Protein AF-A0A497TAW6-F1 (afdb_monomer_lite)

Sequence (105 aa):
MDILKRIEKLREAGAHFSCLSVIDLGDSFEIVYHFLLKGKPKDLVVKVGKQEKVRTISQIFPSAELYEREAWELFGIKFEGIRLKRLFLPENWPEGRYPLRKDSG

Foldseek 3Di:
DAPLVVLVVCVVQVKDWDAWDWDAPPQWIWIWTWIQGPNDIDIDIDIGGLPGEAEDNCVVVVVHLVRVLVCCQQSVHHYPPDDRDDDPDDPPPDPPQHNPHPPND

Radius of gyration: 14.04 Å; chains: 1; bounding box: 38×24×36 Å

Secondary structure (DSSP, 8-state):
--HHHHHHHHHHTTEEEEEEEEEE-SSEEEEEEEEEETTEEEEEEEEEETT-EEE-STTT-TTHHHHHHHHHHHH--EEESS----SSS-TTSPTT--TTSTT--

Structure (mmCIF, N/CA/C/O backbone):
data_AF-A0A497TAW6-F1
#
_entry.id   AF-A0A497TAW6-F1
#
loop_
_atom_site.group_PDB
_atom_site.id
_atom_site.type_symbol
_atom_site.label_atom_id
_atom_site.label_alt_id
_atom_site.label_comp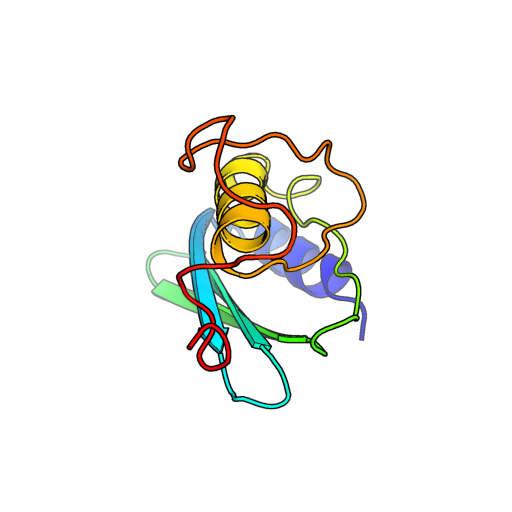_id
_atom_site.label_asym_id
_atom_site.label_entity_id
_atom_site.label_seq_id
_atom_site.pdbx_PDB_ins_code
_atom_site.Cartn_x
_atom_site.Cartn_y
_atom_site.Cartn_z
_atom_site.occupancy
_atom_site.B_iso_or_equiv
_atom_site.auth_seq_id
_atom_site.auth_comp_id
_atom_site.auth_asym_id
_atom_site.auth_atom_id
_atom_site.pdbx_PDB_model_num
ATOM 1 N N . MET A 1 1 ? -14.784 3.625 -5.997 1.00 50.97 1 MET A N 1
ATOM 2 C CA . MET A 1 1 ? -14.990 3.689 -4.531 1.00 50.97 1 MET A CA 1
ATOM 3 C C . MET A 1 1 ? -13.718 4.260 -3.932 1.00 50.97 1 MET A C 1
ATOM 5 O O . MET A 1 1 ? -12.658 3.732 -4.222 1.00 50.97 1 MET A O 1
ATOM 9 N N . ASP A 1 2 ? -13.801 5.371 -3.207 1.00 83.81 2 ASP A N 1
ATOM 10 C CA . ASP A 1 2 ? -12.624 6.110 -2.734 1.00 83.81 2 ASP A CA 1
ATOM 11 C C . ASP A 1 2 ? -11.893 5.331 -1.624 1.00 83.81 2 ASP A C 1
ATOM 13 O O . ASP A 1 2 ? -12.464 5.088 -0.557 1.00 83.81 2 ASP A O 1
ATOM 17 N N . ILE A 1 3 ? -10.657 4.894 -1.894 1.00 89.06 3 ILE A N 1
ATOM 18 C CA . ILE A 1 3 ? -9.810 4.162 -0.941 1.00 89.06 3 ILE A CA 1
ATOM 19 C C . ILE A 1 3 ? -9.613 4.963 0.350 1.00 89.06 3 ILE A C 1
ATOM 21 O O . ILE A 1 3 ? -9.682 4.385 1.436 1.00 89.06 3 ILE A O 1
ATOM 25 N N . LEU A 1 4 ? -9.474 6.289 0.253 1.00 92.94 4 LEU A N 1
ATOM 26 C CA . LEU A 1 4 ? -9.183 7.147 1.399 1.00 92.94 4 LEU A CA 1
ATOM 27 C C . LEU A 1 4 ? -10.321 7.116 2.413 1.00 92.94 4 LEU A C 1
ATOM 29 O O . LEU A 1 4 ? -10.075 6.887 3.590 1.00 92.94 4 LEU A O 1
ATOM 33 N N . LYS A 1 5 ? -11.576 7.157 1.951 1.00 93.75 5 LYS A N 1
ATOM 34 C CA . LYS A 1 5 ? -12.749 7.028 2.833 1.00 93.75 5 LYS A CA 1
ATOM 35 C C . LYS A 1 5 ? -12.787 5.701 3.595 1.00 93.75 5 LYS A C 1
ATOM 37 O O . LYS A 1 5 ? -13.335 5.632 4.691 1.00 93.75 5 LYS A O 1
ATOM 42 N N . ARG A 1 6 ? -12.264 4.611 3.019 1.00 93.94 6 ARG A N 1
ATOM 43 C CA . ARG A 1 6 ? -12.190 3.305 3.706 1.00 93.94 6 ARG A CA 1
ATOM 44 C C . ARG A 1 6 ? -11.082 3.310 4.758 1.00 93.94 6 ARG A C 1
ATOM 46 O O . ARG A 1 6 ? -11.286 2.777 5.844 1.00 93.94 6 ARG A O 1
ATOM 53 N N . ILE A 1 7 ? -9.946 3.924 4.439 1.00 95.75 7 ILE A N 1
ATOM 54 C CA . ILE A 1 7 ? -8.799 4.068 5.341 1.00 95.75 7 ILE A CA 1
ATOM 55 C C . ILE A 1 7 ? -9.134 4.997 6.517 1.00 95.75 7 ILE A C 1
ATOM 57 O O . ILE A 1 7 ? -8.806 4.667 7.654 1.00 95.75 7 ILE A O 1
ATOM 61 N N . GLU A 1 8 ? -9.835 6.108 6.280 1.00 96.06 8 GLU A N 1
ATOM 62 C CA . GLU A 1 8 ? -10.313 7.022 7.330 1.00 96.06 8 GLU A CA 1
ATOM 63 C C . GLU A 1 8 ? -11.194 6.286 8.336 1.00 96.06 8 GLU A C 1
ATOM 65 O O . GLU A 1 8 ? -10.912 6.311 9.530 1.00 96.06 8 GLU A O 1
ATOM 70 N N . LYS A 1 9 ? -12.174 5.511 7.853 1.00 95.94 9 LYS A N 1
ATOM 71 C CA . LYS A 1 9 ? -13.024 4.677 8.717 1.00 95.94 9 LYS A CA 1
ATOM 72 C C . LYS A 1 9 ? -12.226 3.665 9.540 1.00 95.94 9 LYS A C 1
ATOM 74 O O . LYS A 1 9 ? -12.584 3.387 10.681 1.00 95.94 9 LYS A O 1
ATOM 79 N N . LEU A 1 10 ? -11.160 3.087 8.978 1.00 95.88 10 LEU A N 1
ATOM 80 C CA . LEU A 1 10 ? -10.278 2.182 9.721 1.00 95.88 10 LEU A CA 1
ATOM 81 C C . LEU A 1 10 ? -9.515 2.932 10.816 1.00 95.88 10 LEU A C 1
ATOM 83 O O . LEU A 1 10 ? -9.463 2.455 11.950 1.00 95.88 10 LEU A O 1
ATOM 87 N N . ARG A 1 11 ? -8.972 4.115 10.509 1.00 96.00 11 ARG A N 1
ATOM 88 C CA . ARG A 1 11 ? -8.299 4.966 11.498 1.00 96.00 11 ARG A CA 1
ATOM 89 C C . ARG A 1 11 ? -9.245 5.369 12.628 1.00 96.00 11 ARG A C 1
ATOM 91 O O . ARG A 1 11 ? -8.883 5.206 13.788 1.00 96.00 11 ARG A O 1
ATOM 98 N N . GLU A 1 12 ? -10.449 5.834 12.307 1.00 97.06 12 GLU A N 1
ATOM 99 C CA . GLU A 1 12 ? -11.483 6.202 13.289 1.00 97.06 12 GLU A CA 1
ATOM 100 C C . GLU A 1 12 ? -11.888 5.020 14.179 1.00 97.06 12 GLU A C 1
ATOM 102 O O . GLU A 1 12 ? -12.130 5.188 15.372 1.00 97.06 12 GLU A O 1
ATOM 107 N N . ALA A 1 13 ? -11.905 3.803 13.629 1.00 96.75 13 ALA A N 1
ATOM 108 C CA . ALA A 1 13 ? -12.172 2.587 14.390 1.00 96.75 13 ALA A CA 1
ATOM 109 C C . ALA A 1 13 ? -11.013 2.162 15.321 1.00 96.75 13 ALA A C 1
ATOM 111 O O . ALA A 1 13 ? -11.181 1.213 16.095 1.00 96.75 13 ALA A O 1
ATOM 112 N N . GLY A 1 14 ? -9.861 2.842 15.261 1.00 96.88 14 GLY A N 1
ATOM 113 C CA . GLY A 1 14 ? -8.664 2.537 16.047 1.00 96.88 14 GLY A CA 1
ATOM 114 C C . GLY A 1 14 ? -7.758 1.484 15.406 1.00 96.88 14 GLY A C 1
ATOM 115 O O . GLY A 1 14 ? -7.132 0.700 16.118 1.00 96.88 14 GLY A O 1
ATOM 116 N N . ALA A 1 15 ? -7.727 1.403 14.073 1.00 97.62 15 ALA A N 1
ATOM 117 C CA . ALA A 1 15 ? -6.807 0.515 13.372 1.00 97.62 15 ALA A CA 1
ATOM 118 C C . ALA A 1 15 ? -5.373 1.066 13.381 1.00 97.62 15 ALA A C 1
ATOM 120 O O . ALA A 1 15 ? -5.149 2.261 13.186 1.00 97.62 15 ALA A O 1
ATOM 121 N N . HIS A 1 16 ? -4.401 0.170 13.515 1.00 96.38 16 HIS A N 1
ATOM 122 C CA . HIS A 1 16 ? -2.983 0.448 13.320 1.00 96.38 16 HIS A CA 1
ATOM 123 C C . HIS A 1 16 ? -2.529 -0.147 11.992 1.00 96.38 16 HIS A C 1
ATOM 125 O O . HIS A 1 16 ? -2.770 -1.325 11.740 1.00 96.38 16 HIS A O 1
ATOM 131 N N . PHE A 1 17 ? -1.871 0.649 11.152 1.00 98.00 17 PHE A N 1
ATOM 132 C CA . PHE A 1 17 ? -1.226 0.138 9.945 1.00 98.00 17 PHE A CA 1
ATOM 133 C C . PHE A 1 17 ? 0.011 -0.686 10.319 1.00 98.00 17 PHE A C 1
ATOM 135 O O . PHE A 1 17 ? 0.835 -0.233 11.115 1.00 98.00 17 PHE A O 1
ATOM 142 N N . SER A 1 18 ? 0.121 -1.889 9.758 1.00 96.88 18 SER A N 1
ATOM 143 C CA . SER A 1 18 ? 1.209 -2.828 10.042 1.00 96.88 18 SER A CA 1
ATOM 144 C C . SER A 1 18 ? 2.224 -2.863 8.904 1.00 96.88 18 SER A C 1
ATOM 146 O O . SER A 1 18 ? 3.382 -2.506 9.105 1.00 96.88 18 SER A O 1
ATOM 148 N N . CYS A 1 19 ? 1.789 -3.269 7.713 1.00 97.25 19 CYS A N 1
ATOM 149 C CA . CYS A 1 19 ? 2.626 -3.367 6.522 1.00 97.25 19 CYS A CA 1
ATOM 150 C C . CYS A 1 19 ? 1.763 -3.373 5.254 1.00 97.25 19 CYS A C 1
ATOM 152 O O . CYS A 1 19 ? 0.530 -3.413 5.313 1.00 97.25 19 CYS A O 1
ATOM 154 N N . LEU A 1 20 ? 2.419 -3.335 4.099 1.00 98.12 20 LEU A N 1
ATOM 155 C CA . LEU A 1 20 ? 1.794 -3.475 2.790 1.00 9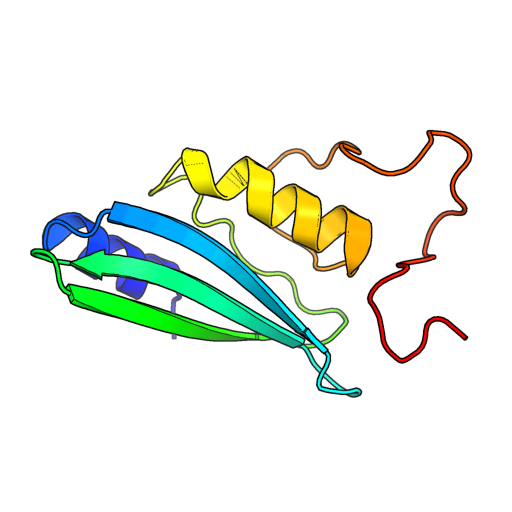8.12 20 LEU A CA 1
ATOM 156 C C . LEU A 1 20 ? 2.480 -4.610 2.038 1.00 98.12 20 LEU A C 1
ATOM 158 O O . LEU A 1 20 ? 3.698 -4.754 2.106 1.00 98.12 20 LEU A O 1
ATOM 162 N N . SER A 1 21 ? 1.692 -5.397 1.314 1.00 98.06 21 SER A N 1
ATOM 163 C CA . SER A 1 21 ? 2.195 -6.385 0.362 1.00 98.06 21 SER A CA 1
ATOM 164 C C . SER A 1 21 ? 1.628 -6.130 -1.033 1.00 98.06 21 SER A C 1
ATOM 166 O O . SER A 1 21 ? 0.570 -5.513 -1.195 1.00 98.06 21 SER A O 1
ATOM 168 N N . VAL A 1 22 ? 2.364 -6.575 -2.052 1.00 98.25 22 VAL A N 1
ATOM 169 C CA . VAL A 1 22 ? 1.974 -6.458 -3.460 1.00 98.25 22 VAL A CA 1
ATOM 170 C C . VAL A 1 22 ? 1.976 -7.839 -4.093 1.00 98.25 22 VAL A C 1
ATOM 172 O O . VAL A 1 22 ? 2.947 -8.586 -3.975 1.00 98.25 22 VAL A O 1
ATOM 175 N N . ILE A 1 23 ? 0.900 -8.153 -4.804 1.00 97.88 23 ILE A N 1
ATOM 176 C CA . ILE A 1 23 ? 0.765 -9.368 -5.602 1.00 97.88 23 ILE A CA 1
ATOM 177 C C . ILE A 1 23 ? 0.671 -8.958 -7.070 1.00 97.88 23 ILE A C 1
ATOM 179 O O . ILE A 1 23 ? -0.216 -8.200 -7.459 1.00 97.88 23 ILE A O 1
ATOM 183 N N . ASP A 1 24 ? 1.576 -9.472 -7.901 1.00 97.56 24 ASP A N 1
ATOM 184 C CA . ASP A 1 24 ? 1.487 -9.334 -9.354 1.00 97.56 24 ASP A CA 1
ATOM 185 C C . ASP A 1 24 ? 0.559 -10.415 -9.926 1.00 97.56 24 ASP A C 1
ATOM 187 O O . ASP A 1 24 ? 0.866 -11.608 -9.870 1.00 97.56 24 ASP A O 1
ATOM 191 N N . LEU A 1 25 ? -0.585 -10.014 -10.477 1.00 96.94 25 LEU A N 1
ATOM 192 C CA . LEU A 1 25 ? -1.556 -10.909 -11.115 1.00 96.94 25 LEU A CA 1
ATOM 193 C C . LEU A 1 25 ? -1.258 -11.150 -12.606 1.00 96.94 25 LEU A C 1
ATOM 195 O O . LEU A 1 25 ? -1.961 -11.919 -13.253 1.00 96.94 25 LEU A O 1
ATOM 199 N N . GLY A 1 26 ? -0.209 -10.533 -13.154 1.00 94.56 26 GLY A N 1
ATOM 200 C CA . GLY A 1 26 ? 0.140 -10.557 -14.574 1.00 94.56 26 GLY A CA 1
ATOM 201 C C . GLY A 1 26 ? -0.387 -9.319 -15.294 1.00 94.56 26 GLY A C 1
ATOM 202 O O . GLY A 1 26 ? 0.396 -8.470 -15.709 1.00 94.56 26 GLY A O 1
ATOM 203 N N . ASP A 1 27 ? -1.708 -9.169 -15.389 1.00 94.94 27 ASP A N 1
ATOM 204 C CA . ASP A 1 27 ? -2.363 -8.020 -16.042 1.00 94.94 27 ASP A CA 1
ATOM 205 C C . ASP A 1 27 ? -2.566 -6.809 -15.108 1.00 94.94 27 ASP A C 1
ATOM 207 O O . ASP A 1 27 ? -2.840 -5.690 -15.548 1.00 94.94 27 ASP A O 1
ATOM 211 N N . SER A 1 28 ? -2.432 -7.028 -13.802 1.00 97.06 28 SER A N 1
ATOM 212 C CA . SER A 1 28 ? -2.765 -6.078 -12.745 1.00 97.06 28 SER A CA 1
ATOM 213 C C . SER A 1 28 ? -1.994 -6.395 -11.464 1.00 97.06 28 SER A C 1
ATOM 215 O O . SER A 1 28 ? -1.283 -7.397 -11.375 1.00 97.06 28 SER A O 1
ATOM 217 N N . PHE A 1 29 ? -2.116 -5.517 -10.476 1.00 98.00 29 PHE A N 1
ATOM 218 C CA . PHE A 1 29 ? -1.587 -5.707 -9.135 1.00 98.00 29 PHE A CA 1
ATOM 219 C C . PHE A 1 29 ? -2.721 -5.771 -8.119 1.00 98.00 29 PHE A C 1
ATOM 221 O O . PHE A 1 29 ? -3.744 -5.102 -8.274 1.00 98.00 29 PHE A O 1
ATOM 228 N N . GLU A 1 30 ? -2.504 -6.510 -7.040 1.00 97.88 30 GLU A N 1
ATOM 229 C CA . GLU A 1 30 ? -3.240 -6.334 -5.793 1.00 97.88 30 GLU A CA 1
ATOM 230 C C . GLU A 1 30 ? -2.306 -5.751 -4.742 1.00 97.88 30 GLU A C 1
ATOM 232 O O . GLU A 1 30 ? -1.256 -6.316 -4.443 1.00 97.88 30 GLU A O 1
ATOM 237 N N . ILE A 1 31 ? -2.700 -4.607 -4.192 1.00 98.06 31 ILE A N 1
ATOM 238 C CA . ILE A 1 31 ? -2.065 -4.005 -3.027 1.00 98.06 31 ILE A CA 1
ATOM 239 C C . ILE A 1 31 ? -2.894 -4.411 -1.817 1.00 98.06 31 ILE A C 1
ATOM 241 O O . ILE A 1 31 ? -4.091 -4.107 -1.750 1.00 98.06 31 ILE A O 1
ATOM 245 N N . VAL A 1 32 ? -2.266 -5.088 -0.863 1.00 98.12 32 VAL A N 1
ATOM 246 C CA . VAL A 1 32 ? -2.898 -5.464 0.400 1.00 98.12 32 VAL A CA 1
ATOM 247 C C . VAL A 1 32 ? -2.312 -4.598 1.500 1.00 98.12 32 VAL A C 1
ATOM 249 O O . VAL A 1 32 ? -1.138 -4.709 1.843 1.00 98.12 32 VAL A O 1
ATOM 252 N N . TYR A 1 33 ? -3.141 -3.722 2.056 1.00 97.94 33 TYR A N 1
ATOM 253 C CA . TYR A 1 33 ? -2.796 -2.959 3.247 1.00 97.94 33 TYR A CA 1
ATOM 254 C C . TYR A 1 33 ? -3.228 -3.754 4.480 1.00 97.94 33 TYR A C 1
ATOM 256 O O . TYR A 1 33 ? -4.423 -4.009 4.667 1.00 97.94 33 TYR A O 1
ATOM 264 N N . HIS A 1 34 ? -2.262 -4.130 5.313 1.00 98.19 34 HIS A N 1
ATOM 265 C CA . HIS A 1 34 ? -2.484 -4.914 6.522 1.00 98.19 34 HIS A CA 1
ATOM 266 C C . HIS A 1 34 ? -2.638 -3.996 7.733 1.00 98.19 34 HIS A C 1
ATOM 268 O O . HIS A 1 34 ? -1.780 -3.150 8.006 1.00 98.19 34 HIS A O 1
ATOM 274 N N . PHE A 1 35 ? -3.723 -4.183 8.481 1.00 98.19 35 PHE A N 1
ATOM 275 C CA . PHE A 1 35 ? -3.996 -3.446 9.708 1.00 98.19 35 PHE A CA 1
ATOM 276 C C . PHE A 1 35 ? -4.238 -4.385 10.887 1.00 98.19 35 PHE A C 1
ATOM 278 O O . PHE A 1 35 ? -4.716 -5.510 10.735 1.00 98.19 35 PHE A O 1
ATOM 285 N N . LEU A 1 36 ? -4.006 -3.869 12.088 1.00 97.94 36 LEU A N 1
ATOM 286 C CA . LEU A 1 36 ? -4.494 -4.443 13.335 1.00 97.94 36 LEU A CA 1
ATOM 287 C C . LEU A 1 36 ? -5.611 -3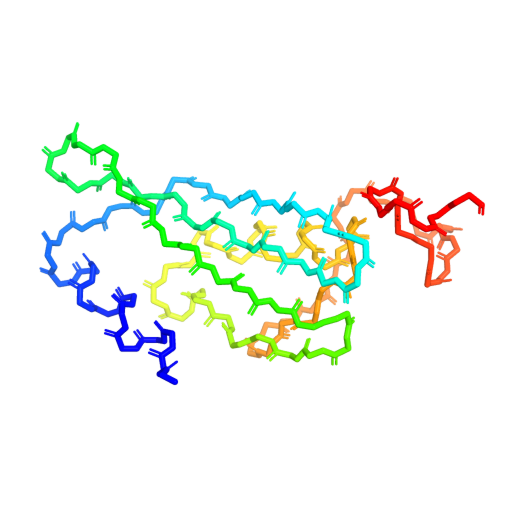.567 13.887 1.00 97.94 36 LEU A C 1
ATOM 289 O O . LEU A 1 36 ? -5.396 -2.401 14.209 1.00 97.94 36 LEU A O 1
ATOM 293 N N . LEU A 1 37 ? -6.803 -4.137 14.038 1.00 97.19 37 LEU A N 1
ATOM 294 C CA . LEU A 1 37 ? -7.961 -3.472 14.622 1.00 97.19 37 LEU A CA 1
ATOM 295 C C . LEU A 1 37 ? -8.378 -4.220 15.886 1.00 97.19 37 LEU A C 1
ATOM 297 O O . LEU A 1 37 ? -8.850 -5.355 15.812 1.00 97.19 37 LEU A O 1
ATOM 301 N N . LYS A 1 38 ? -8.207 -3.588 17.053 1.00 94.94 38 LYS A N 1
ATOM 302 C CA . LYS A 1 38 ? -8.541 -4.184 18.364 1.00 94.94 38 LYS A CA 1
ATOM 303 C C . LYS A 1 38 ? -7.915 -5.579 18.555 1.00 94.94 38 LYS A C 1
ATOM 305 O O . LYS A 1 38 ? -8.582 -6.519 18.978 1.00 94.94 38 LYS A O 1
ATOM 310 N N . GLY A 1 39 ? -6.643 -5.714 18.170 1.00 93.12 39 GLY A N 1
ATOM 311 C CA . GLY A 1 39 ? -5.878 -6.963 18.266 1.00 93.12 39 GLY A CA 1
ATOM 312 C C . GLY A 1 39 ? -6.207 -8.022 17.208 1.00 93.12 39 GLY A C 1
ATOM 313 O O . GLY A 1 39 ? -5.664 -9.120 17.276 1.00 93.12 39 GLY A O 1
ATOM 314 N N . LYS A 1 40 ? -7.074 -7.725 16.232 1.00 96.94 40 LYS A N 1
ATOM 315 C CA . LYS A 1 40 ? -7.420 -8.646 15.141 1.00 96.94 40 LYS A CA 1
ATOM 316 C C . LYS A 1 40 ? -6.877 -8.139 13.802 1.00 96.94 40 LYS A C 1
ATOM 318 O O . LYS A 1 40 ? -7.010 -6.942 13.532 1.00 96.94 40 LYS A O 1
ATOM 323 N N . PRO A 1 41 ? -6.315 -9.017 12.953 1.00 97.06 41 PRO A N 1
ATOM 324 C CA . PRO A 1 41 ? -5.927 -8.654 11.597 1.00 97.06 41 PRO A CA 1
ATOM 325 C C . PRO A 1 41 ? -7.123 -8.146 10.792 1.00 97.06 41 PRO A C 1
ATOM 327 O O . PRO A 1 41 ? -8.230 -8.692 10.870 1.00 97.06 41 PRO A O 1
ATOM 330 N N . LYS A 1 42 ? -6.896 -7.096 10.011 1.00 97.44 42 LYS A N 1
ATOM 331 C CA . LYS A 1 42 ? -7.869 -6.543 9.082 1.00 97.44 42 LYS A CA 1
ATOM 332 C C . LYS A 1 42 ? -7.152 -6.067 7.831 1.00 97.44 42 LYS A C 1
ATOM 334 O O . LYS A 1 42 ? -6.435 -5.076 7.874 1.00 97.44 42 LYS A O 1
ATOM 339 N N . ASP A 1 43 ? -7.433 -6.725 6.716 1.00 97.00 43 ASP A N 1
ATOM 340 C CA . ASP A 1 43 ? -6.812 -6.380 5.444 1.00 97.00 43 ASP A CA 1
ATOM 341 C C . ASP A 1 43 ? -7.737 -5.535 4.571 1.00 97.00 43 ASP A C 1
ATOM 343 O O . ASP A 1 43 ? -8.968 -5.693 4.562 1.00 97.00 43 ASP A O 1
ATOM 347 N N . LEU A 1 44 ? -7.120 -4.635 3.814 1.00 96.38 44 LEU A N 1
ATOM 348 C CA . LEU A 1 44 ? -7.751 -3.877 2.750 1.00 96.38 44 LEU A CA 1
ATOM 349 C C . LEU A 1 44 ? -7.042 -4.190 1.435 1.00 96.38 44 LEU A C 1
ATOM 351 O O . LEU A 1 44 ? -5.923 -3.739 1.207 1.00 96.38 44 LEU A O 1
ATOM 355 N N . VAL A 1 45 ? -7.729 -4.922 0.560 1.00 96.81 45 VAL A N 1
ATOM 356 C CA . VAL A 1 45 ? -7.233 -5.252 -0.779 1.00 96.81 45 VAL A CA 1
ATOM 357 C C . VAL A 1 45 ? -7.709 -4.210 -1.786 1.00 96.81 45 VAL A C 1
ATOM 359 O O . VAL A 1 45 ? -8.886 -3.815 -1.791 1.00 96.81 45 VAL A O 1
ATOM 362 N N . VAL A 1 46 ? -6.790 -3.777 -2.643 1.00 96.00 46 VAL A N 1
ATOM 363 C CA . VAL A 1 46 ? -7.030 -2.841 -3.738 1.00 96.00 46 VAL A CA 1
ATOM 364 C C . VAL A 1 46 ? -6.419 -3.415 -5.005 1.00 96.00 46 VAL A C 1
ATOM 366 O O . VAL A 1 46 ? -5.207 -3.598 -5.084 1.00 96.00 46 VAL A O 1
ATOM 369 N N . LYS A 1 47 ? -7.262 -3.687 -6.001 1.00 96.56 47 LYS A N 1
ATOM 370 C CA . LYS A 1 47 ? -6.810 -4.067 -7.338 1.00 96.56 47 LYS A CA 1
ATOM 371 C C . LYS A 1 47 ? -6.460 -2.809 -8.129 1.00 96.56 47 LYS A C 1
ATOM 373 O O . LYS A 1 47 ? -7.227 -1.850 -8.103 1.00 96.56 47 LYS A O 1
ATOM 378 N N . VAL A 1 48 ? -5.317 -2.826 -8.806 1.00 96.50 48 VAL A N 1
ATOM 379 C CA . VAL A 1 48 ? -4.719 -1.669 -9.484 1.00 96.50 48 VAL A CA 1
ATOM 380 C C . VAL A 1 48 ? -4.193 -2.102 -10.849 1.00 96.50 48 VAL A C 1
ATOM 382 O O . VAL A 1 48 ? -3.468 -3.092 -10.960 1.00 96.50 48 VAL A O 1
ATOM 385 N N . GLY A 1 49 ? -4.537 -1.374 -11.910 1.00 96.25 49 GLY A N 1
ATOM 386 C CA . GLY A 1 49 ? -3.960 -1.612 -13.236 1.00 96.25 49 GLY A CA 1
ATOM 387 C C . GLY A 1 49 ? -2.458 -1.293 -13.294 1.00 96.25 49 GLY A C 1
ATOM 388 O O . GLY A 1 49 ? -1.973 -0.416 -12.584 1.00 96.25 49 GLY A O 1
ATOM 389 N N . LYS A 1 50 ? -1.697 -1.929 -14.199 1.00 92.25 50 LYS A N 1
ATOM 390 C CA . LYS A 1 50 ? -0.232 -1.721 -14.337 1.00 92.25 50 LYS A CA 1
ATOM 391 C C . LYS A 1 50 ? 0.200 -0.259 -14.543 1.00 92.25 50 LYS A C 1
ATOM 393 O O . LYS A 1 50 ? 1.340 0.091 -14.246 1.00 92.25 50 LYS A O 1
ATOM 398 N N . GLN A 1 51 ? -0.687 0.574 -15.091 1.00 92.31 51 GLN A N 1
ATOM 399 C CA . GLN A 1 51 ? -0.453 2.000 -15.358 1.00 92.31 51 GLN A CA 1
ATOM 400 C C . GLN A 1 51 ? -1.337 2.927 -14.519 1.00 92.31 51 GLN A C 1
ATOM 402 O O . GLN A 1 51 ? -1.240 4.150 -14.648 1.00 92.31 51 GLN A O 1
ATOM 407 N N . GLU A 1 52 ? -2.198 2.354 -13.681 1.00 94.56 52 GLU A N 1
ATOM 408 C CA . GLU A 1 52 ? -3.086 3.107 -12.812 1.00 94.56 52 GLU A CA 1
ATOM 409 C C . GLU A 1 52 ? -2.286 3.754 -11.680 1.00 94.56 52 GLU A C 1
ATOM 411 O O . GLU A 1 52 ? -1.266 3.233 -11.220 1.00 94.56 52 GLU A O 1
ATOM 416 N N . LYS A 1 53 ? -2.744 4.931 -11.259 1.00 93.88 53 LYS A N 1
ATOM 417 C CA . LYS A 1 53 ? -2.176 5.644 -10.124 1.00 93.88 53 LYS A CA 1
ATOM 418 C C . LYS A 1 53 ? -3.061 5.456 -8.901 1.00 93.88 53 LYS A C 1
ATOM 420 O O . LYS A 1 53 ? -4.281 5.552 -8.995 1.00 93.88 53 LYS A O 1
ATOM 425 N N . VAL A 1 54 ? -2.433 5.250 -7.753 1.00 94.25 54 VAL A N 1
ATOM 426 C CA . VAL A 1 54 ? -3.106 5.054 -6.467 1.00 94.25 54 VAL A CA 1
ATOM 427 C C . VAL A 1 54 ? -2.835 6.259 -5.582 1.00 94.25 54 VAL A C 1
ATOM 429 O O . VAL A 1 54 ? -1.706 6.731 -5.497 1.00 94.25 54 VAL A O 1
ATOM 432 N N . ARG A 1 55 ? -3.851 6.779 -4.894 1.00 95.31 55 ARG A N 1
ATOM 433 C CA . ARG A 1 55 ? -3.621 7.823 -3.888 1.00 95.31 55 ARG A CA 1
ATOM 434 C C . ARG A 1 55 ? -2.934 7.220 -2.670 1.00 95.31 55 ARG A C 1
ATOM 436 O O . ARG A 1 55 ? -3.414 6.224 -2.136 1.00 95.31 55 ARG A O 1
ATOM 443 N N . THR A 1 56 ? -1.861 7.861 -2.223 1.00 96.12 56 THR A N 1
ATOM 444 C CA . THR A 1 56 ? -1.159 7.484 -0.996 1.00 96.12 56 THR A CA 1
ATOM 445 C C . THR A 1 56 ? -2.096 7.473 0.211 1.00 96.12 56 THR A C 1
ATOM 447 O O . THR A 1 56 ? -2.915 8.387 0.394 1.00 96.12 56 THR A O 1
ATOM 450 N N . ILE A 1 57 ? -1.940 6.476 1.079 1.00 96.88 57 ILE A N 1
ATOM 451 C CA . ILE A 1 57 ? -2.591 6.482 2.396 1.00 96.88 57 ILE A CA 1
ATOM 452 C C . ILE A 1 57 ? -1.719 7.150 3.465 1.00 96.88 57 ILE A C 1
ATOM 454 O O . ILE A 1 57 ? -2.169 7.292 4.603 1.00 96.88 57 ILE A O 1
ATOM 458 N N . SER A 1 58 ? -0.499 7.580 3.120 1.00 96.06 58 SER A N 1
ATOM 459 C CA . SER A 1 58 ? 0.462 8.181 4.057 1.00 96.06 58 SER A CA 1
ATOM 460 C C . SER A 1 58 ? -0.062 9.453 4.730 1.00 96.06 58 SER A C 1
ATOM 462 O O . SER A 1 58 ? 0.262 9.724 5.883 1.00 96.06 58 SER A O 1
ATOM 464 N N . GLN A 1 59 ? -0.977 10.171 4.070 1.00 94.25 59 GLN A N 1
ATOM 465 C CA . GLN A 1 59 ? -1.697 11.309 4.651 1.00 94.25 59 GLN A CA 1
ATOM 466 C C . GLN A 1 59 ? -2.561 10.929 5.874 1.00 94.25 59 GLN A C 1
ATOM 468 O O . GLN A 1 59 ? -2.866 11.776 6.710 1.00 94.25 59 GLN A O 1
ATOM 473 N N . ILE A 1 60 ? -2.954 9.654 5.993 1.00 96.50 60 ILE A N 1
ATOM 474 C CA . ILE A 1 60 ? -3.737 9.109 7.112 1.00 96.50 60 ILE A CA 1
ATOM 475 C C . ILE A 1 60 ? -2.841 8.280 8.042 1.00 96.50 60 ILE A C 1
ATOM 477 O O . ILE A 1 60 ? -2.944 8.408 9.262 1.00 96.50 60 ILE A O 1
ATOM 481 N N . PHE A 1 61 ? -1.962 7.455 7.467 1.00 97.00 61 PHE A N 1
ATOM 482 C CA . PHE A 1 61 ? -1.004 6.596 8.163 1.00 97.00 61 PHE A CA 1
ATOM 483 C C . PHE A 1 61 ? 0.420 6.875 7.661 1.00 97.00 61 PHE A C 1
ATOM 485 O O . PHE A 1 61 ? 0.861 6.206 6.729 1.00 97.00 61 PHE A O 1
ATOM 492 N N . PRO A 1 62 ? 1.174 7.806 8.277 1.00 95.81 62 PRO A N 1
ATOM 493 C CA . PRO A 1 62 ? 2.494 8.218 7.780 1.00 95.81 62 PRO A CA 1
ATOM 494 C C . PRO A 1 62 ? 3.493 7.072 7.576 1.00 95.81 62 PRO A C 1
ATOM 496 O O . PRO A 1 62 ? 4.309 7.112 6.660 1.00 95.81 62 PRO A O 1
ATOM 499 N N . SER A 1 63 ? 3.395 6.007 8.378 1.00 94.88 63 SER A N 1
ATOM 500 C CA . SER A 1 63 ? 4.229 4.807 8.245 1.00 94.88 63 SER A CA 1
ATOM 501 C C . SER A 1 63 ? 4.044 4.056 6.920 1.00 94.88 63 SER A C 1
ATOM 503 O O . SER A 1 63 ? 4.926 3.289 6.543 1.00 94.88 63 SER A O 1
ATOM 505 N N . ALA A 1 64 ? 2.948 4.280 6.191 1.00 96.81 64 ALA A N 1
ATOM 506 C CA . ALA A 1 64 ? 2.706 3.658 4.893 1.00 96.81 64 ALA A CA 1
ATOM 507 C C . ALA A 1 64 ? 3.628 4.179 3.782 1.00 96.81 64 ALA A C 1
ATOM 509 O O . ALA A 1 64 ? 3.869 3.443 2.829 1.00 96.81 64 ALA A O 1
ATOM 510 N N . GLU A 1 65 ? 4.182 5.394 3.903 1.00 95.94 65 GLU A N 1
ATOM 511 C CA . GLU A 1 65 ? 5.023 5.986 2.850 1.00 95.94 65 GLU A CA 1
ATOM 512 C C . GLU A 1 65 ? 6.213 5.085 2.492 1.00 95.94 65 GLU A C 1
ATOM 514 O O . GLU A 1 65 ? 6.526 4.915 1.315 1.00 95.94 65 GLU A O 1
ATOM 519 N N . LEU A 1 66 ? 6.860 4.476 3.493 1.00 94.81 66 LEU A N 1
ATOM 520 C CA . LEU A 1 66 ? 8.010 3.599 3.269 1.00 94.81 66 LEU A CA 1
ATOM 521 C C . LEU A 1 66 ? 7.637 2.401 2.384 1.00 94.81 66 LEU A C 1
ATOM 523 O O . LEU A 1 66 ? 8.347 2.098 1.428 1.00 94.81 66 LEU A O 1
ATOM 527 N N . TYR A 1 67 ? 6.499 1.769 2.664 1.00 96.69 67 TYR A N 1
ATOM 528 C CA . TYR A 1 67 ? 6.037 0.599 1.922 1.00 96.69 67 TYR A CA 1
ATOM 529 C C . TYR A 1 67 ? 5.464 0.959 0.547 1.00 96.69 67 TYR A C 1
ATOM 531 O O . TYR A 1 67 ? 5.625 0.214 -0.414 1.00 96.69 67 TYR A O 1
ATOM 539 N N . GLU A 1 68 ? 4.817 2.116 0.411 1.00 96.81 68 GLU A N 1
ATOM 540 C CA . GLU A 1 68 ? 4.371 2.607 -0.899 1.00 96.81 68 GLU A CA 1
ATOM 541 C C . GLU A 1 68 ? 5.571 2.957 -1.795 1.00 96.81 68 GLU A C 1
ATOM 543 O O . GLU A 1 68 ? 5.548 2.703 -3.001 1.00 96.81 68 GLU A O 1
ATOM 548 N N . ARG A 1 69 ? 6.668 3.460 -1.214 1.00 95.75 69 ARG A N 1
ATOM 549 C CA . ARG A 1 69 ? 7.935 3.666 -1.930 1.00 95.75 69 ARG A CA 1
ATOM 550 C C . ARG A 1 69 ? 8.612 2.353 -2.308 1.00 95.75 69 ARG A C 1
ATOM 552 O O . ARG A 1 69 ? 9.11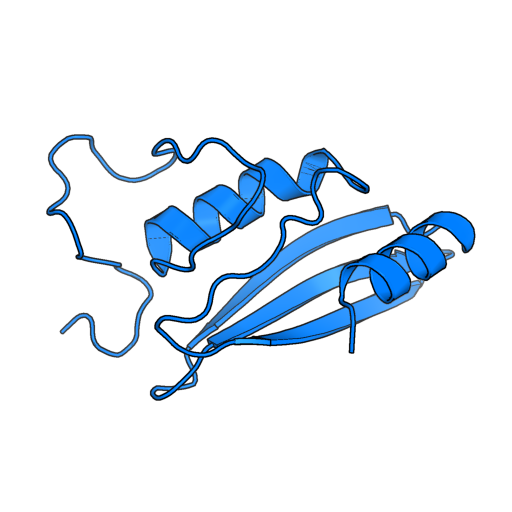9 2.263 -3.421 1.00 95.75 69 ARG A O 1
ATOM 559 N N . GLU A 1 70 ? 8.584 1.346 -1.439 1.00 96.06 70 GLU A N 1
ATOM 560 C CA . GLU A 1 70 ? 9.034 -0.015 -1.764 1.00 96.06 70 GLU A CA 1
ATOM 561 C C . GLU A 1 70 ? 8.237 -0.597 -2.941 1.00 96.06 70 GLU A C 1
ATOM 563 O O . GLU A 1 70 ? 8.814 -1.049 -3.929 1.00 96.06 70 GLU A O 1
ATOM 568 N N . ALA A 1 71 ? 6.905 -0.517 -2.888 1.00 96.69 71 ALA A N 1
ATOM 569 C CA . ALA A 1 71 ? 6.021 -0.973 -3.956 1.00 96.69 71 ALA A CA 1
ATOM 570 C C . ALA A 1 71 ? 6.265 -0.219 -5.277 1.00 96.69 71 ALA A C 1
ATOM 572 O O . ALA A 1 71 ? 6.239 -0.815 -6.357 1.00 96.69 71 ALA A O 1
ATOM 573 N N . TRP A 1 72 ? 6.546 1.083 -5.216 1.00 95.69 72 TRP A N 1
ATOM 574 C CA . TRP A 1 72 ? 6.972 1.841 -6.389 1.00 95.69 72 TRP A CA 1
ATOM 575 C C . TRP A 1 72 ? 8.322 1.364 -6.932 1.00 95.69 72 TRP A C 1
ATOM 577 O O . TRP A 1 72 ? 8.464 1.170 -8.136 1.00 95.69 72 TRP A O 1
ATOM 587 N N . GLU A 1 73 ? 9.315 1.171 -6.075 1.00 95.00 73 GLU A N 1
ATOM 588 C CA . GLU A 1 73 ? 10.669 0.838 -6.506 1.00 95.00 73 GLU A CA 1
ATOM 589 C C . GLU A 1 73 ? 10.776 -0.592 -7.051 1.00 95.00 73 GLU A C 1
ATOM 591 O O . GLU A 1 73 ? 11.410 -0.813 -8.082 1.00 95.00 73 GLU A O 1
ATOM 596 N N . LEU A 1 74 ? 10.121 -1.558 -6.402 1.00 95.62 74 LEU A N 1
ATOM 597 C CA . LEU A 1 74 ? 10.241 -2.981 -6.728 1.00 95.62 74 LEU A CA 1
ATOM 598 C C . LEU A 1 74 ? 9.199 -3.471 -7.740 1.00 95.62 74 LEU A C 1
ATOM 600 O O . LEU A 1 74 ? 9.482 -4.411 -8.483 1.00 95.62 74 LEU A O 1
ATOM 604 N N . PHE A 1 75 ? 8.021 -2.834 -7.789 1.00 95.94 75 PHE A N 1
ATOM 605 C CA . PHE A 1 75 ? 6.917 -3.189 -8.691 1.00 95.94 75 PHE A CA 1
ATOM 606 C C . PHE A 1 75 ? 6.496 -2.052 -9.625 1.00 95.94 75 PHE A C 1
ATOM 608 O O . PHE A 1 75 ? 5.608 -2.251 -10.451 1.00 95.94 75 PHE A O 1
ATOM 615 N N . GLY A 1 76 ? 7.065 -0.852 -9.540 1.00 94.62 76 GLY A N 1
ATOM 616 C CA . GLY A 1 76 ? 6.711 0.260 -10.429 1.00 94.62 76 GLY A CA 1
ATOM 617 C C . GLY A 1 76 ? 5.294 0.801 -10.254 1.00 94.62 76 GLY A C 1
ATOM 618 O O . GLY A 1 76 ? 4.766 1.415 -11.183 1.00 94.62 76 GLY A O 1
ATOM 619 N N . ILE A 1 77 ? 4.651 0.541 -9.113 1.00 95.75 77 ILE A N 1
ATOM 620 C CA . ILE A 1 77 ? 3.309 1.055 -8.810 1.00 95.75 77 ILE A CA 1
ATOM 621 C C . ILE A 1 77 ? 3.392 2.566 -8.573 1.00 95.75 77 ILE A C 1
ATOM 623 O O . ILE A 1 77 ? 4.260 3.050 -7.850 1.00 95.75 77 ILE A O 1
ATOM 627 N N . LYS A 1 78 ? 2.497 3.338 -9.197 1.00 94.06 78 LYS A N 1
ATOM 628 C CA . LYS A 1 78 ? 2.522 4.805 -9.130 1.00 94.06 78 LYS A CA 1
ATOM 629 C C . LYS A 1 78 ? 1.628 5.300 -7.997 1.00 94.06 78 LYS A C 1
ATOM 631 O O . LYS A 1 78 ? 0.413 5.134 -8.065 1.00 94.06 78 LYS A O 1
ATOM 636 N N . PHE A 1 79 ? 2.221 5.966 -7.010 1.00 95.00 79 PHE A N 1
ATOM 637 C CA . PHE A 1 79 ? 1.489 6.602 -5.916 1.00 95.00 79 PHE A CA 1
ATOM 638 C C . PHE A 1 79 ? 1.432 8.126 -6.083 1.00 95.00 79 PHE A C 1
ATOM 640 O O . PHE A 1 79 ? 2.443 8.769 -6.360 1.00 95.00 79 PHE A O 1
ATOM 647 N N . GLU A 1 80 ? 0.248 8.712 -5.912 1.00 94.88 80 GLU A N 1
ATOM 648 C CA . GLU A 1 80 ? 0.034 10.163 -5.893 1.00 94.88 80 GLU A CA 1
ATOM 649 C C . GLU A 1 80 ? 0.080 10.696 -4.462 1.00 94.88 80 GLU A C 1
ATOM 651 O O . GLU A 1 80 ? -0.494 10.091 -3.559 1.00 94.88 80 GLU A O 1
ATOM 656 N N . GLY A 1 81 ? 0.709 11.859 -4.271 1.00 90.44 81 GLY A N 1
ATOM 657 C CA . GLY A 1 81 ? 0.773 12.548 -2.976 1.00 90.44 81 GLY A CA 1
ATOM 658 C C . GLY A 1 81 ? 2.045 12.296 -2.162 1.00 90.44 81 GLY A C 1
ATOM 659 O O . GLY A 1 81 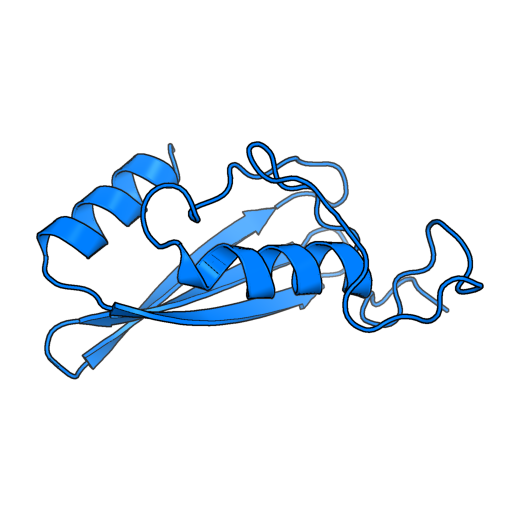? 2.181 12.882 -1.095 1.00 90.44 81 GLY A O 1
ATOM 660 N N . ILE A 1 82 ? 2.991 11.493 -2.666 1.00 91.44 82 ILE A N 1
ATOM 661 C CA . ILE A 1 82 ? 4.310 11.274 -2.047 1.00 91.44 82 ILE A CA 1
ATOM 662 C C . ILE A 1 82 ? 5.446 11.575 -3.022 1.00 91.44 82 ILE A C 1
ATOM 664 O O . ILE A 1 82 ? 5.305 11.437 -4.239 1.00 91.44 82 ILE A O 1
ATOM 668 N N . ARG A 1 83 ? 6.601 11.978 -2.483 1.00 87.44 83 ARG A N 1
ATOM 669 C CA . ARG A 1 83 ? 7.826 12.127 -3.273 1.00 87.44 83 ARG A CA 1
ATOM 670 C C . ARG A 1 83 ? 8.513 10.771 -3.383 1.00 87.44 83 ARG A C 1
ATOM 672 O O . ARG A 1 83 ? 8.977 10.216 -2.392 1.00 87.44 83 ARG A O 1
ATOM 679 N N . LEU A 1 84 ? 8.622 10.268 -4.604 1.00 82.62 84 LEU A N 1
ATOM 680 C CA . LEU A 1 84 ? 9.244 8.979 -4.875 1.00 82.62 84 LEU A CA 1
ATOM 681 C C . LEU A 1 84 ? 10.766 9.142 -4.948 1.00 82.62 84 LEU A C 1
ATOM 683 O O . LEU A 1 84 ? 11.287 9.913 -5.753 1.00 82.62 84 LEU A O 1
ATOM 687 N N . LYS A 1 85 ? 11.472 8.426 -4.074 1.00 85.00 85 LYS A N 1
ATOM 688 C CA . LYS A 1 85 ? 12.934 8.308 -4.061 1.00 85.00 85 LYS A CA 1
ATOM 689 C C . LYS A 1 85 ? 13.292 6.857 -3.753 1.00 85.00 85 LYS A C 1
ATOM 691 O O . LYS A 1 85 ? 12.672 6.267 -2.864 1.00 85.00 85 LYS A O 1
ATOM 696 N N . ARG A 1 86 ? 14.291 6.325 -4.464 1.00 85.19 86 ARG A N 1
ATOM 697 C CA . ARG A 1 86 ? 14.828 4.969 -4.269 1.00 85.19 86 ARG A CA 1
ATOM 698 C C . ARG A 1 86 ? 15.227 4.727 -2.808 1.00 85.19 86 ARG A C 1
ATOM 700 O O . ARG A 1 86 ? 15.684 5.655 -2.132 1.00 85.19 86 ARG A O 1
ATOM 707 N N . LEU A 1 87 ? 14.976 3.515 -2.329 1.00 88.50 87 LEU A N 1
ATOM 708 C CA . LEU A 1 87 ? 15.248 3.043 -0.972 1.00 88.50 87 LEU A CA 1
ATOM 709 C C . LEU A 1 87 ? 16.197 1.843 -0.989 1.00 88.50 87 LEU A C 1
ATOM 711 O O . LEU A 1 87 ? 17.129 1.809 -0.190 1.00 88.50 87 LEU A O 1
ATOM 715 N N . PHE A 1 88 ? 15.960 0.885 -1.885 1.00 88.94 88 PHE A N 1
ATOM 716 C CA . PHE A 1 88 ? 16.619 -0.421 -1.889 1.00 88.94 88 PHE A CA 1
ATOM 717 C C . PHE A 1 88 ? 17.514 -0.644 -3.102 1.00 88.94 88 PHE A C 1
ATOM 719 O O . PHE A 1 88 ? 18.574 -1.259 -2.977 1.00 88.94 88 PHE A O 1
ATOM 726 N N . LEU A 1 89 ? 17.089 -0.195 -4.284 1.00 92.75 89 LEU A N 1
ATOM 727 C CA . LEU A 1 89 ? 17.809 -0.485 -5.513 1.00 92.75 89 LEU A CA 1
ATOM 728 C C . LEU A 1 89 ? 19.000 0.465 -5.665 1.00 92.75 89 LEU A C 1
ATOM 730 O O . LEU A 1 89 ? 18.877 1.662 -5.384 1.00 92.75 89 LEU A O 1
ATOM 734 N N . PRO A 1 90 ? 20.146 -0.040 -6.157 1.00 92.75 90 PRO A N 1
ATOM 735 C CA . PRO A 1 90 ? 21.294 0.794 -6.479 1.00 92.75 90 PRO A CA 1
ATOM 736 C C . PRO A 1 90 ? 20.922 1.967 -7.394 1.00 92.75 90 PRO A C 1
ATOM 738 O O . PRO A 1 90 ? 20.020 1.870 -8.230 1.00 92.75 90 PRO A O 1
ATOM 741 N N . GLU A 1 91 ? 21.648 3.079 -7.300 1.00 87.94 91 GLU A N 1
ATOM 742 C CA . GLU A 1 91 ? 21.408 4.253 -8.154 1.00 87.94 91 GLU A CA 1
ATOM 743 C C . GLU A 1 91 ? 21.579 3.936 -9.649 1.00 87.94 91 GLU A C 1
ATOM 745 O O . GLU A 1 91 ? 20.853 4.467 -10.485 1.00 87.94 91 GLU A O 1
ATOM 750 N N . ASN A 1 92 ? 22.460 2.993 -9.988 1.00 92.38 92 ASN A N 1
ATOM 751 C CA . ASN A 1 92 ? 22.674 2.527 -11.357 1.00 92.38 92 ASN A CA 1
ATOM 752 C C . ASN A 1 92 ? 21.680 1.442 -11.815 1.00 92.38 92 ASN A C 1
ATOM 754 O O . ASN A 1 92 ? 21.840 0.908 -12.913 1.00 92.38 92 ASN A O 1
ATOM 758 N N . TRP A 1 93 ? 20.670 1.092 -11.007 1.00 91.94 93 TRP A N 1
ATOM 759 C CA . TRP A 1 93 ? 19.647 0.139 -11.431 1.00 91.94 93 TRP A CA 1
ATOM 760 C C . TRP A 1 93 ? 18.886 0.675 -12.657 1.00 91.94 93 TRP A C 1
ATOM 762 O O . TRP A 1 93 ? 18.452 1.839 -12.625 1.00 91.94 93 TRP A O 1
ATOM 772 N N . PRO A 1 94 ? 18.701 -0.136 -13.720 1.00 91.00 94 PRO A N 1
ATOM 773 C CA . PRO A 1 94 ? 18.072 0.330 -14.948 1.00 91.00 94 PRO A CA 1
ATOM 774 C C . PRO A 1 94 ? 16.663 0.877 -14.707 1.00 91.00 94 PRO A C 1
ATOM 776 O O . PRO A 1 94 ? 15.843 0.266 -14.017 1.00 91.00 94 PRO A O 1
ATOM 779 N N . GLU A 1 95 ? 16.360 2.029 -15.301 1.00 86.94 95 GLU A N 1
ATOM 780 C CA . GLU A 1 95 ? 15.019 2.601 -15.230 1.00 86.94 95 GLU A CA 1
ATOM 781 C C . GLU A 1 95 ? 13.982 1.678 -15.879 1.00 86.94 95 GLU A C 1
ATOM 783 O O . GLU A 1 95 ? 14.248 0.998 -16.870 1.00 86.94 95 GLU A O 1
ATOM 788 N N . GLY A 1 96 ? 12.785 1.627 -15.292 1.00 86.75 96 GLY A N 1
ATOM 789 C CA . GLY A 1 96 ? 11.694 0.783 -15.784 1.00 86.75 96 GLY A CA 1
ATOM 790 C C . GLY A 1 96 ? 11.881 -0.721 -15.553 1.00 86.75 96 GLY A C 1
ATOM 791 O O . GLY A 1 96 ? 11.011 -1.491 -15.956 1.00 86.75 96 GLY A O 1
ATOM 792 N N . ARG A 1 97 ? 12.968 -1.157 -14.896 1.00 91.00 97 ARG A N 1
ATOM 793 C CA . ARG A 1 97 ? 13.158 -2.550 -14.466 1.00 91.00 97 ARG A CA 1
ATOM 794 C C . ARG A 1 97 ? 12.725 -2.723 -13.016 1.00 91.00 97 ARG A C 1
ATOM 796 O O . ARG A 1 97 ? 13.278 -2.089 -12.123 1.00 91.00 97 ARG A O 1
ATOM 803 N N . TYR A 1 98 ? 11.775 -3.623 -12.793 1.00 94.12 98 TYR A N 1
ATOM 804 C CA . TYR A 1 98 ? 11.111 -3.811 -11.506 1.00 94.12 98 TYR A CA 1
ATOM 805 C C . TYR A 1 98 ? 11.255 -5.272 -11.061 1.00 94.12 98 TYR A C 1
ATOM 807 O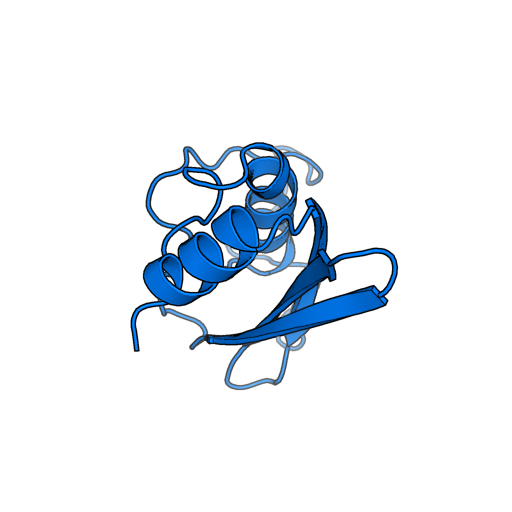 O . TYR A 1 98 ? 10.485 -6.116 -11.508 1.00 94.12 98 TYR A O 1
ATOM 815 N N . PRO A 1 99 ? 12.244 -5.605 -10.214 1.00 94.62 99 PRO A N 1
ATOM 816 C CA . PRO A 1 99 ? 12.688 -6.987 -10.009 1.00 94.62 99 PRO A CA 1
ATOM 817 C C . PRO A 1 99 ? 11.617 -7.945 -9.473 1.00 94.62 99 PRO A C 1
ATOM 819 O O . PRO A 1 99 ? 11.775 -9.152 -9.620 1.00 94.62 99 PRO A O 1
ATOM 822 N N . LEU A 1 100 ? 10.541 -7.440 -8.860 1.00 95.19 100 LEU A N 1
ATOM 823 C CA . LEU A 1 100 ? 9.466 -8.274 -8.318 1.00 95.19 100 LEU A CA 1
ATOM 824 C C . LEU A 1 100 ? 8.252 -8.414 -9.248 1.00 95.19 100 LEU A C 1
ATOM 826 O O . LEU A 1 100 ? 7.279 -9.078 -8.883 1.00 95.19 100 LEU A O 1
ATOM 830 N N . ARG A 1 101 ? 8.280 -7.827 -10.452 1.00 94.62 101 ARG A N 1
ATOM 831 C CA . ARG A 1 101 ? 7.226 -8.088 -11.439 1.00 94.62 101 ARG A CA 1
ATOM 832 C C . ARG A 1 101 ? 7.436 -9.421 -12.145 1.00 94.62 101 ARG A C 1
ATOM 834 O O . ARG A 1 101 ? 8.556 -9.807 -12.470 1.00 94.62 101 ARG A O 1
ATOM 841 N N . LYS A 1 102 ? 6.330 -10.078 -12.484 1.00 93.31 102 LYS A N 1
ATOM 842 C CA . LYS A 1 102 ? 6.333 -11.344 -13.235 1.00 93.31 102 LYS A CA 1
ATOM 843 C C . LYS A 1 102 ? 6.797 -11.194 -14.684 1.00 93.31 102 LYS A C 1
ATOM 845 O O . LYS A 1 102 ? 7.275 -12.159 -15.263 1.00 93.31 102 LYS A O 1
ATOM 850 N N . ASP A 1 103 ? 6.650 -10.005 -15.261 1.00 87.56 103 ASP A N 1
ATOM 851 C CA . ASP A 1 103 ? 7.051 -9.674 -16.633 1.00 87.56 103 ASP A CA 1
ATOM 852 C C . ASP A 1 103 ? 8.501 -9.168 -16.736 1.00 87.56 103 ASP A C 1
ATOM 854 O O . ASP A 1 103 ? 8.922 -8.726 -17.799 1.00 87.56 103 ASP A O 1
ATOM 858 N N . SER A 1 104 ? 9.276 -9.209 -15.645 1.00 74.00 104 SER A N 1
ATOM 859 C CA . SER A 1 104 ? 10.647 -8.677 -15.618 1.00 74.00 104 SER A CA 1
ATOM 860 C C . SER A 1 104 ? 11.731 -9.633 -16.132 1.00 74.00 104 SER A C 1
ATOM 862 O O . SER A 1 104 ? 12.914 -9.357 -15.928 1.00 74.00 104 SER A O 1
ATOM 864 N N . GLY A 1 105 ? 11.338 -10.700 -16.837 1.00 57.06 105 GLY A N 1
ATOM 865 C CA . GLY A 1 105 ? 12.217 -11.611 -17.582 1.00 57.06 105 GLY A CA 1
ATOM 866 C C . GLY A 1 105 ? 12.337 -11.225 -19.047 1.00 57.06 105 GLY A C 1
ATOM 867 O O . GLY A 1 105 ? 11.282 -11.160 -19.711 1.00 57.06 105 GLY A O 1
#

pLDDT: mean 93.62, std 6.81, range [50.97, 98.25]